Protein AF-A0A965YLR0-F1 (afdb_monomer_lite)

Foldseek 3Di:
DDDPDPPPVVVVVVVVVVVVVVVVVVVVVVVVVVPPPDDDDDDDDDDDDDDDDDDDDDDDDDDDDDDDDDDDDDPPPPPPPDDQDDLPPDPFDDDQAWTWGDPDPAEIEIEGDQDDPDPVCVVVSVVSLQSSLVNVVVRVCSHPVDNPRHHYHYPVNVSVVD

pLDDT: mean 73.0, std 23.05, range [29.97, 98.06]

Sequence (162 aa):
MKKIKKHSQKRIALLIIGVLFLACIVAVLWWSLVRDNSDNTSKNDSTIKNTSLLDSTQNIQPDNNGINSTNSNESSITVNSIDKPDIDDPYPIVNEHYKIEQINTSTYTITLYAISNSPAQYDEYIAQLKQFKKESLAYLESRYDDISNFSLTWSPPSAKDL

Secondary structure (DSSP, 8-state):
-----TTTHHHHHHHHHHHHHHHHHHHHHHHHHHHTT-------------------------------------------------TTPPSSEE-SSEEEEEEETTEEEEEE----SSGGGHHHHHHHHHHHHHHHHHHHHHHHS--TT-EEEEESGGGGG-

Structure (mmCIF, N/CA/C/O backbone):
data_AF-A0A965YLR0-F1
#
_entry.id   AF-A0A965YLR0-F1
#
loop_
_atom_site.group_PDB
_atom_site.id
_atom_site.type_symbol
_atom_site.label_atom_id
_atom_site.label_alt_id
_atom_site.label_comp_id
_atom_site.label_asym_id
_atom_site.label_entity_id
_atom_site.label_seq_id
_atom_site.pdbx_PDB_ins_code
_atom_site.Cartn_x
_atom_site.Cartn_y
_atom_site.Cartn_z
_atom_site.occupancy
_atom_site.B_iso_or_equiv
_atom_site.auth_seq_id
_atom_site.auth_comp_id
_atom_site.auth_asym_id
_atom_site.auth_atom_id
_atom_site.pdbx_PDB_model_num
ATOM 1 N N . MET A 1 1 ? -12.895 50.700 40.285 1.00 42.12 1 MET A N 1
ATOM 2 C CA . MET A 1 1 ? -13.211 49.495 39.476 1.00 42.12 1 MET A CA 1
ATOM 3 C C . MET A 1 1 ? -13.834 49.915 38.142 1.00 42.12 1 MET A C 1
ATOM 5 O O . MET A 1 1 ? -14.848 50.597 38.173 1.00 42.12 1 MET A O 1
ATOM 9 N N . LYS A 1 2 ? -13.266 49.543 36.982 1.00 53.56 2 LYS A N 1
ATOM 10 C CA . LYS A 1 2 ? -13.841 49.830 35.645 1.00 53.56 2 LYS A CA 1
ATOM 11 C C . LYS A 1 2 ? -14.296 48.527 34.967 1.00 53.56 2 LYS A C 1
ATOM 13 O O . LYS A 1 2 ? -13.461 47.744 34.531 1.00 53.56 2 LYS A O 1
ATOM 18 N N . LYS A 1 3 ? -15.611 48.297 34.846 1.00 56.75 3 LYS A N 1
ATOM 19 C CA . LYS A 1 3 ? -16.176 47.194 34.040 1.00 56.75 3 LYS A CA 1
ATOM 20 C C . LYS A 1 3 ? -16.241 47.617 32.566 1.00 56.75 3 LYS A C 1
ATOM 22 O O . LYS A 1 3 ? -17.191 48.282 32.162 1.00 56.75 3 LYS A O 1
ATOM 27 N N . ILE A 1 4 ? -15.246 47.250 31.755 1.00 60.28 4 ILE A N 1
ATOM 28 C CA . ILE A 1 4 ? -15.205 47.626 30.330 1.00 60.28 4 ILE A CA 1
ATOM 29 C C . ILE A 1 4 ? -15.805 46.516 29.448 1.00 60.28 4 ILE A C 1
ATOM 31 O O . ILE A 1 4 ? -15.235 45.444 29.282 1.00 60.28 4 ILE A O 1
ATOM 35 N N . LYS A 1 5 ? -16.987 46.811 28.890 1.00 60.16 5 LYS A N 1
ATOM 36 C CA . LYS A 1 5 ? -17.619 46.270 27.664 1.00 60.16 5 LYS A CA 1
ATOM 37 C C . LYS A 1 5 ? -17.098 44.916 27.115 1.00 60.16 5 LYS A C 1
ATOM 39 O O . LYS A 1 5 ? -16.572 44.845 26.004 1.00 60.16 5 LYS A O 1
ATOM 44 N N . LYS A 1 6 ? -17.422 43.808 27.799 1.00 58.12 6 LYS A N 1
ATOM 45 C CA . LYS A 1 6 ? -17.180 42.414 27.337 1.00 58.12 6 LYS A CA 1
ATOM 46 C C . LYS A 1 6 ? -17.873 42.053 26.001 1.00 58.12 6 LYS A C 1
ATOM 48 O O . LYS A 1 6 ? -17.552 41.038 25.392 1.00 58.12 6 LYS A O 1
ATOM 53 N N . HIS A 1 7 ? -18.812 42.879 25.527 1.00 55.53 7 HIS A N 1
ATOM 54 C CA . HIS A 1 7 ? -19.640 42.613 24.344 1.00 55.53 7 HIS A CA 1
ATOM 55 C C . HIS A 1 7 ? -18.989 42.999 22.995 1.00 55.53 7 HIS A C 1
ATOM 57 O O . HIS A 1 7 ? -19.434 42.531 21.949 1.00 55.53 7 HIS A O 1
ATOM 63 N N . SER A 1 8 ? -17.940 43.834 22.995 1.00 59.97 8 SER A N 1
ATOM 64 C CA . SER A 1 8 ? -17.285 44.289 21.750 1.00 59.97 8 SER A CA 1
ATOM 65 C C . SER A 1 8 ? -16.317 43.249 21.172 1.00 59.97 8 SER A C 1
ATOM 67 O O . SER A 1 8 ? -16.230 43.078 19.960 1.00 59.97 8 SER A O 1
ATOM 69 N N . GLN A 1 9 ? -15.624 42.521 22.052 1.00 64.31 9 GLN A N 1
ATOM 70 C CA . GLN A 1 9 ? -14.569 41.556 21.713 1.00 64.31 9 GLN A CA 1
ATOM 71 C C . GLN A 1 9 ? -15.071 40.415 20.808 1.00 64.31 9 GLN A C 1
ATOM 73 O O . GLN A 1 9 ? -14.425 40.078 19.820 1.00 64.31 9 GLN A O 1
ATOM 78 N N . LYS A 1 10 ? -16.269 39.872 21.080 1.00 67.38 10 LYS A N 1
ATOM 79 C CA . LYS A 1 10 ? -16.838 38.752 20.305 1.00 67.38 10 LYS A CA 1
ATOM 80 C C . LYS A 1 10 ? -17.094 39.089 18.829 1.00 67.38 10 LYS A C 1
ATOM 82 O O . LYS A 1 10 ? -16.975 38.211 17.984 1.00 67.38 10 LYS A O 1
ATOM 87 N N . ARG A 1 11 ? -17.440 40.345 18.516 1.00 73.81 11 ARG A N 1
ATOM 88 C CA . ARG A 1 11 ? -17.685 40.784 17.129 1.00 73.81 11 ARG A CA 1
ATOM 89 C C . ARG A 1 11 ? -16.379 40.950 16.349 1.00 73.81 11 ARG A C 1
ATOM 91 O O . ARG A 1 11 ? -16.328 40.587 15.184 1.00 73.81 11 ARG A O 1
ATOM 98 N N . ILE A 1 12 ? -15.326 41.432 17.009 1.00 73.62 12 ILE A N 1
ATOM 99 C CA . ILE A 1 12 ? -13.991 41.584 16.410 1.00 73.62 12 ILE A CA 1
ATOM 100 C C . ILE A 1 12 ? -13.383 40.207 16.101 1.00 73.62 12 ILE A C 1
ATOM 102 O O . ILE A 1 12 ? -12.885 39.998 15.000 1.00 73.62 12 ILE A O 1
ATOM 106 N N . ALA A 1 13 ? -13.502 39.242 17.022 1.00 75.50 13 ALA A N 1
ATOM 107 C CA . ALA A 1 13 ? -13.005 37.880 16.813 1.00 75.50 13 ALA A CA 1
ATOM 108 C C . ALA A 1 13 ? -13.638 37.188 15.587 1.00 75.50 13 ALA A C 1
ATOM 110 O O . ALA A 1 13 ? -12.922 36.596 14.784 1.00 75.50 13 ALA A O 1
ATOM 111 N N . LEU A 1 14 ? -14.959 37.313 15.401 1.00 75.38 14 LEU A N 1
ATOM 112 C CA . LEU A 1 14 ? -15.659 36.752 14.236 1.00 75.38 14 LEU A CA 1
ATOM 113 C C . LEU A 1 14 ? -15.191 37.362 12.904 1.00 75.38 14 LEU A C 1
ATOM 115 O O . LEU A 1 14 ? -15.045 36.634 11.926 1.00 75.38 14 LEU A O 1
ATOM 119 N N . LEU A 1 15 ? -14.913 38.670 12.869 1.00 78.88 15 LEU A N 1
ATOM 120 C CA . LEU A 1 15 ? -14.397 39.331 11.665 1.00 78.88 15 LEU A CA 1
ATOM 121 C C . LEU A 1 15 ? -12.979 38.858 11.310 1.00 78.88 15 LEU A C 1
ATOM 123 O O . LEU A 1 15 ? -12.705 38.603 10.142 1.00 78.88 15 LEU A O 1
ATOM 127 N N . ILE A 1 16 ? -12.100 38.681 12.304 1.00 83.44 16 ILE A N 1
ATOM 128 C CA . ILE A 1 16 ? -10.732 38.180 12.082 1.00 83.44 16 ILE A CA 1
ATOM 129 C C . ILE A 1 16 ? -10.759 36.757 11.507 1.00 83.44 16 ILE A C 1
ATOM 131 O O . ILE A 1 16 ? -10.055 36.480 10.540 1.00 83.44 16 ILE A O 1
ATOM 135 N N . ILE A 1 17 ? -11.604 35.873 12.053 1.00 84.12 17 ILE A N 1
ATOM 136 C CA . ILE A 1 17 ? -11.749 34.491 11.565 1.00 84.12 17 ILE A CA 1
ATOM 137 C C . ILE A 1 17 ? -12.252 34.474 10.113 1.00 84.12 17 ILE A C 1
ATOM 139 O O . ILE A 1 17 ? -11.701 33.747 9.290 1.00 84.12 17 ILE A O 1
ATOM 143 N N . GLY A 1 18 ? -13.244 35.307 9.773 1.00 84.00 18 GLY A N 1
ATOM 144 C CA . GLY A 1 18 ? -13.757 35.413 8.403 1.00 84.00 18 GLY A CA 1
ATOM 145 C C . GLY A 1 18 ? -12.704 35.880 7.391 1.00 84.00 18 GLY A C 1
ATOM 146 O O . GLY A 1 18 ? -12.589 35.298 6.314 1.00 84.00 18 GLY A O 1
ATOM 147 N N . VAL A 1 19 ? -11.891 36.882 7.748 1.00 86.56 19 VAL A N 1
ATOM 148 C CA . VAL A 1 19 ? -10.791 37.369 6.893 1.00 86.56 19 VAL A CA 1
ATOM 149 C C . VAL A 1 19 ? -9.702 36.305 6.720 1.00 86.56 19 VAL A C 1
ATOM 151 O O . VAL A 1 19 ? -9.218 36.114 5.606 1.00 86.56 19 VAL A O 1
ATOM 154 N N . LEU A 1 20 ? -9.349 35.578 7.787 1.00 86.62 20 LEU A N 1
ATOM 155 C CA . LEU A 1 20 ? -8.352 34.505 7.723 1.00 86.62 20 LEU A CA 1
ATOM 156 C C . LEU A 1 20 ? -8.806 33.368 6.791 1.00 86.62 20 LEU A C 1
ATOM 158 O O . LEU A 1 20 ? -8.031 32.903 5.960 1.00 86.62 20 LEU A O 1
ATOM 162 N N . PHE A 1 21 ? -10.076 32.965 6.886 1.00 86.75 21 PHE A N 1
ATOM 163 C CA . PHE A 1 21 ? -10.640 31.898 6.058 1.00 86.75 21 PHE A CA 1
ATOM 164 C C . PHE A 1 21 ? -10.695 32.293 4.573 1.00 86.75 21 PHE A C 1
ATOM 166 O O . PHE A 1 21 ? -10.337 31.499 3.703 1.00 86.75 21 PHE A O 1
ATOM 173 N N . LEU A 1 22 ? -11.067 33.545 4.278 1.00 87.81 22 LEU A N 1
ATOM 174 C CA . LEU A 1 22 ? -11.071 34.077 2.913 1.00 87.81 22 LEU A CA 1
ATOM 175 C C . LEU A 1 22 ? -9.655 34.120 2.309 1.00 87.81 22 LEU A C 1
ATOM 177 O O . LEU A 1 22 ? -9.477 33.756 1.148 1.00 87.81 22 LEU A O 1
ATOM 181 N N . ALA A 1 23 ? -8.643 34.499 3.097 1.00 85.38 23 ALA A N 1
ATOM 182 C CA . ALA A 1 23 ? -7.247 34.498 2.657 1.00 85.38 23 ALA A CA 1
ATOM 183 C C . ALA A 1 23 ? -6.734 33.083 2.320 1.00 85.38 23 ALA A C 1
ATOM 185 O O . ALA A 1 23 ? -6.047 32.908 1.313 1.00 85.38 23 ALA A O 1
ATOM 186 N N . CYS A 1 24 ? -7.110 32.065 3.104 1.00 85.94 24 CYS A N 1
ATOM 187 C CA . CYS A 1 24 ? -6.766 30.671 2.810 1.00 85.94 24 CYS A CA 1
ATOM 188 C C . CYS A 1 24 ? -7.363 30.185 1.479 1.00 85.94 24 CYS A C 1
ATOM 190 O O . CYS A 1 24 ? -6.661 29.539 0.704 1.00 85.94 24 CYS A O 1
ATOM 192 N N . ILE A 1 25 ? -8.621 30.529 1.178 1.00 87.56 25 ILE A N 1
ATOM 193 C CA . ILE A 1 25 ? -9.274 30.142 -0.087 1.00 87.56 25 ILE A CA 1
ATOM 194 C C . ILE A 1 25 ? -8.539 30.751 -1.293 1.00 87.56 25 ILE A C 1
ATOM 196 O O . ILE A 1 25 ? -8.261 30.048 -2.263 1.00 87.56 25 ILE A O 1
ATOM 200 N N . VAL A 1 26 ? -8.165 32.035 -1.221 1.00 85.19 26 VAL A N 1
ATOM 201 C CA . VAL A 1 26 ? -7.419 32.709 -2.301 1.00 85.19 26 VAL A CA 1
ATOM 202 C C . VAL A 1 26 ? -6.040 32.072 -2.518 1.00 85.19 26 VAL A C 1
ATOM 204 O O . VAL A 1 26 ? -5.634 31.889 -3.664 1.00 85.19 26 VAL A O 1
ATOM 207 N N . ALA A 1 27 ? -5.341 31.678 -1.449 1.00 83.75 27 ALA A N 1
ATOM 208 C CA . ALA A 1 27 ? -4.039 31.017 -1.555 1.00 83.75 27 ALA A CA 1
ATOM 209 C C . ALA A 1 27 ? -4.119 29.645 -2.254 1.00 83.75 27 ALA A C 1
ATOM 211 O O . ALA A 1 27 ? -3.280 29.345 -3.103 1.00 83.75 27 ALA A O 1
ATOM 212 N N . VAL A 1 28 ? -5.141 28.836 -1.945 1.00 82.44 28 VAL A N 1
ATOM 213 C CA . VAL A 1 28 ? -5.353 27.524 -2.587 1.00 82.44 28 VAL A CA 1
ATOM 214 C C . VAL A 1 28 ? -5.674 27.683 -4.076 1.00 82.44 28 VAL A C 1
ATOM 216 O O . VAL A 1 28 ? -5.079 26.993 -4.900 1.00 82.44 28 VAL A O 1
ATOM 219 N N . LEU A 1 29 ? -6.540 28.637 -4.437 1.00 80.75 29 LEU A N 1
ATOM 220 C CA . LEU A 1 29 ? -6.872 28.920 -5.840 1.00 80.75 29 LEU A CA 1
ATOM 221 C C . LEU A 1 29 ? -5.653 29.400 -6.645 1.00 80.75 29 LEU A C 1
ATOM 223 O O . LEU A 1 29 ? -5.471 28.982 -7.789 1.00 80.75 29 LEU A O 1
ATOM 227 N N . TRP A 1 30 ? -4.792 30.235 -6.052 1.00 76.81 30 TRP A N 1
ATOM 228 C CA . TRP A 1 30 ? -3.562 30.693 -6.708 1.00 76.81 30 TRP A CA 1
ATOM 229 C C . TRP A 1 30 ? -2.570 29.540 -6.919 1.00 76.81 30 TRP A C 1
ATOM 231 O O . TRP A 1 30 ? -1.979 29.428 -7.993 1.00 76.81 30 TRP A O 1
ATOM 241 N N . TRP A 1 31 ? -2.415 28.652 -5.929 1.00 75.00 31 TRP A N 1
ATOM 242 C CA . TRP A 1 31 ? -1.530 27.487 -6.039 1.00 75.00 31 TRP A CA 1
ATOM 243 C C . TRP A 1 31 ? -1.961 26.542 -7.167 1.00 75.00 31 TRP A C 1
ATOM 2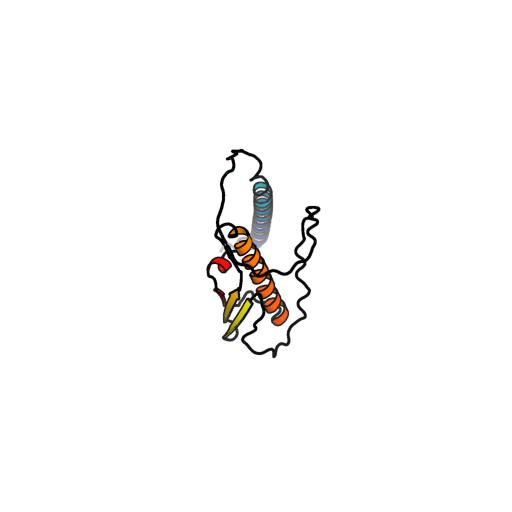45 O O . TRP A 1 31 ? -1.113 26.061 -7.917 1.00 75.00 31 TRP A O 1
ATOM 255 N N . SER A 1 32 ? -3.268 26.301 -7.319 1.00 70.69 32 SER A N 1
ATOM 256 C CA . SER A 1 32 ? -3.801 25.491 -8.419 1.00 70.69 32 SER A CA 1
ATOM 257 C C . SER A 1 32 ? -3.483 26.105 -9.785 1.00 70.69 32 SER A C 1
ATOM 259 O O . SER A 1 32 ? -2.945 25.414 -10.642 1.00 70.69 32 SER A O 1
ATOM 261 N N . LEU A 1 33 ? -3.724 27.408 -9.972 1.00 65.88 33 LEU A N 1
ATOM 262 C CA . LEU A 1 33 ? -3.562 28.064 -11.278 1.00 65.88 33 LEU A CA 1
ATOM 263 C C . LEU A 1 33 ? -2.097 28.171 -11.752 1.00 65.88 33 LEU A C 1
ATOM 265 O O . LEU A 1 33 ? -1.837 28.271 -12.947 1.00 65.88 33 LEU A O 1
ATOM 269 N N . VAL A 1 34 ? -1.130 28.180 -10.829 1.00 66.06 34 VAL A N 1
ATOM 270 C CA . VAL A 1 34 ? 0.305 28.266 -11.167 1.00 66.06 34 VAL A CA 1
ATOM 271 C C . VAL A 1 34 ? 0.877 26.919 -11.626 1.00 66.06 34 VAL A C 1
ATOM 273 O O . VAL A 1 34 ? 1.887 26.903 -12.329 1.00 66.06 34 VAL A O 1
ATOM 276 N N . ARG A 1 35 ? 0.253 25.789 -11.264 1.00 56.28 35 ARG A N 1
ATOM 277 C CA . ARG A 1 35 ? 0.838 24.459 -11.501 1.00 56.28 35 ARG A CA 1
ATOM 278 C C . ARG A 1 35 ? 0.641 23.923 -12.923 1.00 56.28 35 ARG A C 1
ATOM 280 O O . ARG A 1 35 ? 1.423 23.078 -13.340 1.00 56.28 35 ARG A O 1
ATOM 287 N N . ASP A 1 36 ? -0.316 24.459 -13.676 1.00 55.62 36 ASP A N 1
ATOM 288 C CA . ASP A 1 36 ? -0.691 23.943 -15.004 1.00 55.62 36 ASP A CA 1
ATOM 289 C C . ASP A 1 36 ? 0.108 24.567 -16.174 1.00 55.62 36 ASP A C 1
ATOM 291 O O . ASP A 1 36 ? -0.144 24.260 -17.336 1.00 55.62 36 ASP A O 1
ATOM 295 N N . ASN A 1 37 ? 1.090 25.436 -15.889 1.00 53.72 37 ASN A N 1
ATOM 296 C CA . ASN A 1 37 ? 1.862 26.176 -16.903 1.00 53.72 37 ASN A CA 1
ATOM 297 C C . ASN A 1 37 ? 3.305 25.674 -17.136 1.00 53.72 37 ASN A C 1
ATOM 299 O O . ASN A 1 37 ? 4.047 26.307 -17.887 1.00 53.72 37 ASN A O 1
ATOM 303 N N . SER A 1 38 ? 3.725 24.561 -16.524 1.00 54.28 38 SER A N 1
ATOM 304 C CA . SER A 1 38 ? 4.997 23.888 -16.851 1.00 54.28 38 SER A CA 1
ATOM 305 C C . SER A 1 38 ? 4.735 22.579 -17.583 1.00 54.28 38 SER A C 1
ATOM 307 O O . SER A 1 38 ? 4.436 21.571 -16.954 1.00 54.28 38 SER A O 1
ATOM 309 N N . ASP A 1 39 ? 4.783 22.642 -18.916 1.00 55.12 39 ASP A N 1
ATOM 310 C CA . ASP A 1 39 ? 5.708 21.850 -19.749 1.00 55.12 39 ASP A CA 1
ATOM 311 C C . ASP A 1 39 ? 5.213 21.808 -21.201 1.00 55.12 39 ASP A C 1
ATOM 313 O O . ASP A 1 39 ? 4.426 20.959 -21.609 1.00 55.12 39 ASP A O 1
ATOM 317 N N . ASN A 1 40 ? 5.698 22.750 -22.017 1.00 53.19 40 ASN A N 1
ATOM 318 C CA . ASN A 1 40 ? 5.489 22.736 -23.462 1.00 53.19 40 ASN A CA 1
ATOM 319 C C . ASN A 1 40 ? 6.756 23.187 -24.206 1.00 53.19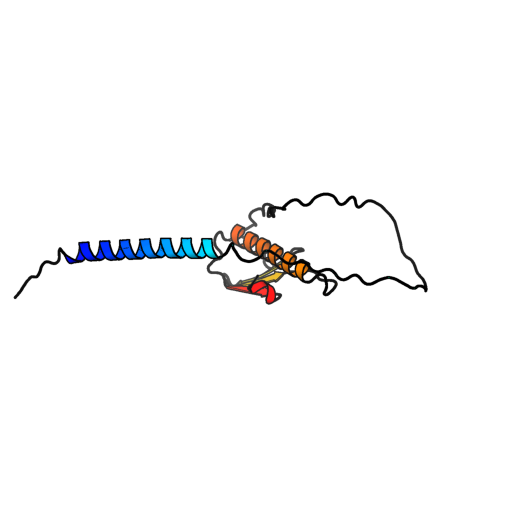 40 ASN A C 1
ATOM 321 O O . ASN A 1 40 ? 7.186 24.329 -24.062 1.00 53.19 40 ASN A O 1
ATOM 325 N N . THR A 1 41 ? 7.227 22.340 -25.133 1.00 41.97 41 THR A N 1
ATOM 326 C CA . THR A 1 41 ? 8.279 22.607 -26.150 1.00 41.97 41 THR A CA 1
ATOM 327 C C . THR A 1 41 ? 9.723 22.552 -25.608 1.00 41.97 41 THR A C 1
ATOM 329 O O . THR A 1 41 ? 10.124 23.370 -24.797 1.00 41.97 41 THR A O 1
ATOM 332 N N . SER A 1 42 ? 10.596 21.641 -26.058 1.00 40.03 42 SER A N 1
ATOM 333 C CA . SER A 1 42 ? 11.032 21.549 -27.460 1.00 40.03 42 SER A CA 1
ATOM 334 C C . SER A 1 42 ? 11.594 20.182 -27.871 1.00 40.03 42 SER A C 1
ATOM 336 O O . SER A 1 42 ? 12.266 19.500 -27.106 1.00 40.03 42 SER A O 1
ATOM 338 N N . LYS A 1 43 ? 11.397 19.853 -29.153 1.00 46.25 43 LYS A N 1
ATOM 339 C CA . LYS A 1 43 ? 12.075 18.770 -29.883 1.00 46.25 43 LYS A CA 1
ATOM 340 C C . LYS A 1 43 ? 13.589 19.017 -29.961 1.00 46.25 43 LYS A C 1
ATOM 342 O O . LYS A 1 43 ? 13.985 20.174 -30.115 1.00 46.25 43 LYS A O 1
ATOM 347 N N . ASN A 1 44 ? 14.385 17.948 -30.082 1.00 40.72 44 ASN A N 1
ATOM 348 C CA . ASN A 1 44 ? 15.298 17.851 -31.228 1.00 40.72 44 ASN A CA 1
ATOM 349 C C . ASN A 1 44 ? 15.623 16.399 -31.642 1.00 40.72 44 ASN A C 1
ATOM 351 O O . ASN A 1 44 ? 15.568 15.480 -30.833 1.00 40.72 44 ASN A O 1
ATOM 355 N N . ASP A 1 45 ? 15.933 16.239 -32.927 1.00 43.03 45 ASP A N 1
ATOM 356 C CA . ASP A 1 45 ? 16.221 15.001 -33.669 1.00 43.03 45 ASP A CA 1
ATOM 357 C C . ASP A 1 45 ? 17.743 14.765 -33.782 1.00 43.03 45 ASP A C 1
ATOM 359 O O . ASP A 1 45 ? 18.497 15.737 -33.843 1.00 43.03 45 ASP A O 1
ATOM 363 N N . SER A 1 46 ? 18.197 13.501 -33.832 1.00 39.38 46 SER A N 1
ATOM 364 C CA . SER A 1 46 ? 19.481 13.092 -34.448 1.00 39.38 46 SER A CA 1
ATOM 365 C C . SER A 1 46 ? 19.610 11.570 -34.664 1.00 39.38 46 SER A C 1
ATOM 367 O O . SER A 1 46 ? 20.281 10.859 -33.920 1.00 39.38 46 SER A O 1
ATOM 369 N N . THR A 1 47 ? 18.993 11.083 -35.741 1.00 41.91 47 THR A N 1
ATOM 370 C CA . THR A 1 47 ? 19.541 10.094 -36.708 1.00 41.91 47 THR A CA 1
ATOM 371 C C . THR A 1 47 ? 20.940 9.477 -36.433 1.00 41.91 47 THR A C 1
ATOM 373 O O . THR A 1 47 ? 21.939 10.189 -36.524 1.00 41.91 47 THR A O 1
ATOM 376 N N . ILE A 1 48 ? 21.052 8.134 -36.355 1.00 40.88 48 ILE A N 1
ATOM 377 C CA . ILE A 1 48 ? 22.263 7.355 -36.743 1.00 40.88 48 ILE A CA 1
ATOM 378 C C . ILE A 1 48 ? 21.867 6.096 -37.556 1.00 40.88 48 ILE A C 1
ATOM 380 O O . ILE A 1 48 ? 20.823 5.493 -37.324 1.00 40.88 48 ILE A O 1
ATOM 384 N N . LYS A 1 49 ? 22.698 5.729 -38.549 1.00 37.16 49 LYS A N 1
ATOM 385 C CA . LYS A 1 49 ? 22.473 4.675 -39.565 1.00 37.16 49 LYS A CA 1
ATOM 386 C C . LYS A 1 49 ? 22.994 3.272 -39.185 1.00 37.16 49 LYS A C 1
ATOM 388 O O . LYS A 1 49 ? 24.002 3.136 -38.505 1.00 37.16 49 LYS A O 1
ATOM 393 N N . ASN A 1 50 ? 22.349 2.269 -39.788 1.00 40.88 50 ASN A N 1
ATOM 394 C CA . ASN A 1 50 ? 22.683 0.841 -39.969 1.00 40.88 50 ASN A CA 1
ATOM 395 C C . ASN A 1 50 ? 24.185 0.470 -40.117 1.00 40.88 50 ASN A C 1
ATOM 397 O O . ASN A 1 50 ? 24.915 1.196 -40.795 1.00 40.88 50 ASN A O 1
ATOM 401 N N . THR A 1 51 ? 24.577 -0.772 -39.756 1.00 37.22 51 THR A N 1
ATOM 402 C CA . THR A 1 51 ? 24.817 -1.931 -40.688 1.00 37.22 51 THR A CA 1
ATOM 403 C C . THR A 1 51 ? 25.665 -3.066 -40.048 1.00 37.22 51 THR A C 1
ATOM 405 O O . THR A 1 51 ? 26.597 -2.772 -39.311 1.00 37.22 51 THR A O 1
ATOM 408 N N . SER A 1 52 ? 25.421 -4.328 -40.468 1.00 32.59 52 SER A N 1
ATOM 409 C C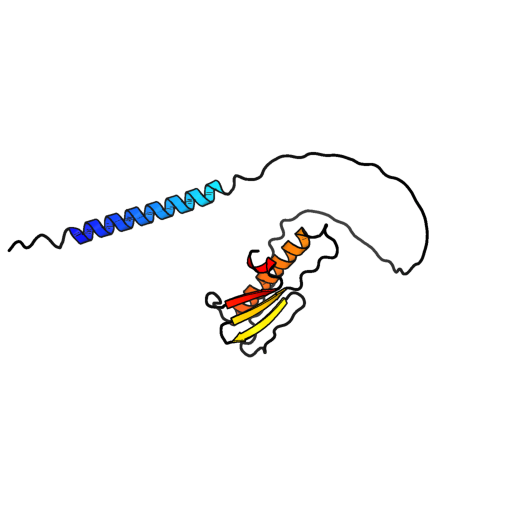A . SER A 1 52 ? 26.288 -5.541 -40.380 1.00 32.59 52 SER A CA 1
ATOM 410 C C . SER A 1 52 ? 26.195 -6.418 -39.112 1.00 32.59 52 SER A C 1
ATOM 412 O O . SER A 1 52 ? 26.290 -5.882 -38.018 1.00 32.59 52 SER A O 1
ATOM 414 N N . LEU A 1 53 ? 26.209 -7.765 -39.119 1.00 35.62 53 LEU A N 1
ATOM 415 C CA . LEU A 1 53 ? 25.761 -8.892 -39.985 1.00 35.62 53 LEU A CA 1
ATOM 416 C C . LEU A 1 53 ? 26.465 -10.174 -39.457 1.00 35.62 53 LEU A C 1
ATOM 418 O O . LEU A 1 53 ? 27.691 -10.159 -39.416 1.00 35.62 53 LEU A O 1
ATOM 422 N N . LEU A 1 54 ? 25.707 -11.256 -39.182 1.00 34.69 54 LEU A N 1
ATOM 423 C CA . LEU A 1 54 ? 26.136 -12.668 -38.941 1.00 34.69 54 LEU A CA 1
ATOM 424 C C . LEU A 1 54 ? 27.105 -12.941 -37.748 1.00 34.69 54 LEU A C 1
ATOM 426 O O . LEU A 1 54 ? 27.904 -12.089 -37.387 1.00 34.69 54 LEU A O 1
ATOM 430 N N . ASP A 1 55 ? 27.119 -14.094 -37.056 1.00 29.97 55 ASP A N 1
ATOM 431 C CA . ASP A 1 55 ? 26.417 -15.405 -37.146 1.00 29.97 55 ASP A CA 1
ATOM 432 C C . ASP A 1 55 ? 26.532 -16.126 -35.756 1.00 29.97 55 ASP A C 1
ATOM 434 O O . ASP A 1 55 ? 27.314 -15.663 -34.928 1.00 29.97 55 ASP A O 1
ATOM 438 N N . SER A 1 56 ? 25.885 -17.245 -35.370 1.00 37.12 56 SER A N 1
ATOM 439 C CA . SER A 1 56 ? 24.805 -18.078 -35.945 1.00 37.12 56 SER A CA 1
ATOM 440 C C . SER A 1 56 ? 24.142 -18.970 -34.867 1.00 37.12 56 SER A C 1
ATOM 442 O O . SER A 1 56 ? 24.852 -19.447 -33.986 1.00 37.12 56 SER A O 1
ATOM 444 N N . THR A 1 57 ? 22.857 -19.340 -35.037 1.00 35.16 57 THR A N 1
ATOM 445 C CA . THR A 1 57 ? 22.136 -20.516 -34.436 1.00 35.16 57 THR A CA 1
ATOM 446 C C . THR A 1 57 ? 22.051 -20.671 -32.893 1.00 35.16 57 THR A C 1
ATOM 448 O O . THR A 1 57 ? 22.963 -20.308 -32.172 1.00 35.16 57 THR A O 1
ATOM 451 N N . GLN A 1 58 ? 21.000 -21.226 -32.261 1.00 32.19 58 GLN A N 1
ATOM 452 C CA . GLN A 1 58 ? 19.882 -22.108 -32.672 1.00 32.19 58 GLN A CA 1
ATOM 453 C C . GLN A 1 58 ? 18.644 -21.794 -31.775 1.00 32.19 58 GLN A C 1
ATOM 455 O O . GLN A 1 58 ? 18.769 -21.742 -30.558 1.00 32.19 58 GLN A O 1
ATOM 460 N N . ASN A 1 59 ? 17.487 -21.409 -32.327 1.00 33.66 59 ASN A N 1
ATOM 461 C CA . ASN A 1 59 ? 16.310 -22.264 -32.594 1.00 33.66 59 ASN A CA 1
ATOM 462 C C . ASN A 1 59 ? 15.568 -22.881 -31.375 1.00 33.66 59 ASN A C 1
ATOM 464 O O . ASN A 1 59 ? 15.867 -24.016 -31.018 1.00 33.66 59 ASN A O 1
ATOM 468 N N . ILE A 1 60 ? 14.506 -22.214 -30.887 1.00 37.78 60 ILE A N 1
ATOM 469 C CA . ILE A 1 60 ? 13.157 -22.810 -30.711 1.00 37.78 60 ILE A CA 1
ATOM 470 C C . ILE A 1 60 ? 12.107 -21.727 -31.042 1.00 37.78 60 ILE A C 1
ATOM 472 O O . ILE A 1 60 ? 12.124 -20.651 -30.450 1.00 37.78 60 ILE A O 1
ATOM 476 N N . GLN A 1 61 ? 11.184 -22.028 -31.959 1.00 38.16 61 GLN A N 1
ATOM 477 C CA . GLN A 1 61 ? 9.947 -21.273 -32.231 1.00 38.16 61 GLN A CA 1
ATOM 478 C C . GLN A 1 61 ? 8.742 -22.149 -31.812 1.00 38.16 61 GLN A C 1
ATOM 480 O O . GLN A 1 61 ? 8.890 -23.373 -31.734 1.00 38.16 61 GLN A O 1
ATOM 485 N N . PRO A 1 62 ? 7.554 -21.574 -31.549 1.00 45.41 62 PRO A N 1
ATOM 486 C CA . PRO A 1 62 ? 6.549 -21.600 -32.620 1.00 45.41 62 PRO A CA 1
ATOM 487 C C . PRO A 1 62 ? 5.742 -20.296 -32.796 1.00 45.41 62 PRO A C 1
ATOM 489 O O . PRO A 1 62 ? 5.600 -19.484 -31.887 1.00 45.41 62 PRO A O 1
ATOM 492 N N . ASP A 1 63 ? 5.221 -20.124 -34.012 1.00 37.56 63 ASP A N 1
ATOM 493 C CA . ASP A 1 63 ? 4.387 -19.008 -34.483 1.00 37.56 63 ASP A CA 1
ATOM 494 C C . ASP A 1 63 ? 2.986 -18.939 -33.844 1.00 37.56 63 ASP A C 1
ATOM 496 O O . ASP A 1 63 ? 2.307 -19.965 -33.751 1.00 37.56 63 ASP A O 1
ATOM 500 N N . ASN A 1 64 ? 2.468 -17.725 -33.591 1.00 40.22 64 ASN A N 1
ATOM 501 C CA . ASN A 1 64 ? 1.564 -17.077 -34.566 1.00 40.22 64 ASN A CA 1
ATOM 502 C C . ASN A 1 64 ? 1.044 -15.676 -34.160 1.00 40.22 64 ASN A C 1
ATOM 504 O O . ASN A 1 64 ? 0.483 -15.491 -33.087 1.00 40.22 64 ASN A O 1
ATOM 508 N N . ASN A 1 65 ? 1.079 -14.769 -35.144 1.00 35.44 65 ASN A N 1
ATOM 509 C CA . ASN A 1 65 ? 0.118 -13.693 -35.444 1.00 35.44 65 ASN A CA 1
ATOM 510 C C . ASN A 1 65 ? -0.204 -12.560 -34.440 1.00 35.44 65 ASN A C 1
ATOM 512 O O . ASN A 1 65 ? -0.961 -12.726 -33.490 1.00 35.44 65 ASN A O 1
ATOM 516 N N . GLY A 1 66 ? 0.068 -11.327 -34.901 1.00 30.61 66 GLY A N 1
ATOM 517 C CA . GLY A 1 66 ? -1.065 -10.419 -35.152 1.00 30.61 66 GLY A CA 1
ATOM 518 C C . GLY A 1 66 ? -1.114 -9.068 -34.434 1.00 30.61 66 GLY A C 1
ATOM 519 O O . GLY A 1 66 ? -2.193 -8.668 -34.003 1.00 30.61 66 GLY A O 1
ATOM 520 N N . ILE A 1 67 ? -0.010 -8.319 -34.341 1.00 36.84 67 ILE A N 1
ATOM 521 C CA . ILE A 1 67 ? -0.065 -6.927 -33.853 1.00 36.84 67 ILE A CA 1
ATOM 522 C C . ILE A 1 67 ? -0.623 -6.001 -34.946 1.00 36.84 67 ILE A C 1
ATOM 524 O O . ILE A 1 67 ? 0.103 -5.624 -35.863 1.00 36.84 67 ILE A O 1
ATOM 528 N N . ASN A 1 68 ? -1.870 -5.549 -34.791 1.00 30.89 68 ASN A N 1
ATOM 529 C CA . ASN A 1 68 ? -2.332 -4.284 -35.369 1.00 30.89 68 ASN A CA 1
ATOM 530 C C . ASN A 1 68 ? -2.416 -3.240 -34.251 1.00 30.89 68 ASN A C 1
ATOM 532 O O . ASN A 1 68 ? -3.377 -3.198 -33.487 1.00 30.89 68 ASN A O 1
ATOM 536 N N . SER A 1 69 ? -1.389 -2.396 -34.159 1.00 45.31 69 SER A N 1
ATOM 537 C CA . SER A 1 69 ? -1.377 -1.246 -33.253 1.00 45.31 69 SER A CA 1
ATOM 538 C C . SER A 1 69 ? -2.207 -0.115 -33.858 1.00 45.31 69 SER A C 1
ATOM 540 O O . SER A 1 69 ? -1.951 0.304 -34.988 1.00 45.31 69 SER A O 1
ATOM 542 N N . THR A 1 70 ? -3.224 0.379 -33.151 1.00 34.62 70 THR A N 1
ATOM 543 C CA . THR A 1 70 ? -3.994 1.558 -33.575 1.00 34.62 70 THR A CA 1
ATOM 544 C C . THR A 1 70 ? -4.569 2.302 -32.372 1.00 34.62 70 THR A C 1
ATOM 546 O O . THR A 1 70 ? -5.270 1.726 -31.549 1.00 34.62 70 THR A O 1
ATOM 549 N N . ASN A 1 71 ? -4.312 3.611 -32.372 1.00 33.78 71 ASN A N 1
ATOM 550 C CA . ASN A 1 71 ? -4.884 4.669 -31.542 1.00 33.78 71 ASN A CA 1
ATOM 551 C C . ASN A 1 71 ? -4.609 4.653 -30.033 1.00 33.78 71 ASN A C 1
ATOM 553 O O . ASN A 1 71 ? -5.227 3.949 -29.240 1.00 33.78 71 ASN A O 1
ATOM 557 N N . SER A 1 72 ? -3.786 5.635 -29.661 1.00 50.91 72 SER A N 1
ATOM 558 C CA . SER A 1 72 ? -3.960 6.464 -28.475 1.00 50.91 72 SER A CA 1
ATOM 559 C C . SER A 1 72 ? -5.427 6.602 -28.063 1.00 50.91 72 SER A C 1
ATOM 561 O O . SER A 1 72 ? -6.233 7.178 -28.792 1.00 50.91 72 SER A O 1
ATOM 563 N N . ASN A 1 73 ? -5.734 6.149 -26.856 1.00 35.34 73 ASN A N 1
ATOM 564 C CA . ASN A 1 73 ? -6.783 6.727 -26.036 1.00 35.34 73 ASN A CA 1
ATOM 565 C C . ASN A 1 73 ? -6.261 6.805 -24.606 1.00 35.34 73 ASN A C 1
ATOM 567 O O . ASN A 1 73 ? -5.531 5.934 -24.135 1.00 35.34 73 ASN A O 1
ATOM 571 N N . GLU A 1 74 ? -6.619 7.897 -23.950 1.00 48.91 74 GLU A N 1
ATOM 572 C CA . GLU A 1 74 ? -6.290 8.208 -22.570 1.00 48.91 74 GLU A CA 1
ATOM 573 C C . GLU A 1 74 ? -7.028 7.221 -21.654 1.00 48.91 74 GLU A C 1
ATOM 575 O O . GLU A 1 74 ? -8.185 7.426 -21.284 1.00 48.91 74 GLU A O 1
ATOM 580 N N . SER A 1 75 ? -6.384 6.090 -21.350 1.00 34.59 75 SER A N 1
ATOM 581 C CA . SER A 1 75 ? -6.943 5.075 -20.457 1.00 34.59 75 SER A CA 1
ATOM 582 C C . SER A 1 75 ? -7.066 5.641 -19.049 1.00 34.59 75 SER A C 1
ATOM 584 O O . SER A 1 75 ? -6.142 5.549 -18.242 1.00 34.59 75 SER A O 1
ATOM 586 N N . SER A 1 76 ? -8.246 6.183 -18.742 1.00 40.00 76 SER A N 1
ATOM 587 C CA . SER A 1 76 ? -8.723 6.324 -17.371 1.00 40.00 76 SER A CA 1
ATOM 588 C C . SER A 1 76 ? -8.585 4.960 -16.703 1.00 40.00 76 SER A C 1
ATOM 590 O O . SER A 1 76 ? -9.312 4.020 -17.044 1.00 40.00 76 SER A O 1
ATOM 592 N N . ILE A 1 77 ? -7.588 4.831 -15.819 1.00 42.00 77 ILE A N 1
ATOM 593 C CA . ILE A 1 77 ? -7.242 3.558 -15.189 1.00 42.00 77 ILE A CA 1
ATOM 594 C C . ILE A 1 77 ? -8.356 3.211 -14.209 1.00 42.00 77 ILE A C 1
ATOM 596 O O . ILE A 1 77 ? -8.336 3.582 -13.028 1.00 42.00 77 ILE A O 1
ATOM 600 N N . THR A 1 78 ? -9.347 2.514 -14.755 1.00 36.59 78 THR A N 1
ATOM 601 C CA . THR A 1 78 ? -10.442 1.905 -14.024 1.00 36.59 78 THR A CA 1
ATOM 602 C C . THR A 1 78 ? -9.804 0.838 -13.157 1.00 36.59 78 THR A C 1
ATOM 604 O O . THR A 1 78 ? -9.399 -0.211 -13.649 1.00 36.59 78 THR A O 1
ATOM 607 N N . VAL A 1 79 ? -9.644 1.141 -11.869 1.00 53.38 79 VAL A N 1
ATOM 608 C CA . VAL A 1 79 ? -9.314 0.115 -10.882 1.00 53.38 79 VAL A CA 1
ATOM 609 C C . VAL A 1 79 ? -10.478 -0.859 -10.942 1.00 53.38 79 VAL A C 1
ATOM 611 O O . VAL A 1 79 ? -11.613 -0.457 -10.675 1.00 53.38 79 VAL A O 1
ATOM 614 N N . ASN A 1 80 ? -10.215 -2.094 -11.375 1.00 55.97 80 ASN A N 1
ATOM 615 C CA . ASN A 1 80 ? -11.227 -3.142 -11.348 1.00 55.97 80 ASN A CA 1
ATOM 616 C C . ASN A 1 80 ? -11.818 -3.181 -9.940 1.00 55.97 80 ASN A C 1
ATOM 618 O O . ASN A 1 80 ? -11.071 -3.077 -8.968 1.00 55.97 80 ASN A O 1
ATOM 622 N N . SER A 1 81 ? -13.145 -3.286 -9.843 1.00 48.44 81 SER A N 1
ATOM 623 C CA . SER A 1 81 ? -13.838 -3.314 -8.556 1.00 48.44 81 SER A CA 1
ATOM 624 C C . SER A 1 81 ? -13.234 -4.416 -7.691 1.00 48.44 81 SER A C 1
ATOM 626 O O . SER A 1 81 ? -13.427 -5.595 -7.978 1.00 48.44 81 SER A O 1
ATOM 628 N N . ILE A 1 82 ? -12.469 -4.027 -6.672 1.00 64.62 82 ILE A N 1
ATOM 629 C CA . ILE A 1 82 ? -11.969 -4.954 -5.666 1.00 64.62 82 ILE A CA 1
ATOM 630 C C . ILE A 1 82 ? -13.177 -5.256 -4.788 1.00 64.62 82 ILE A C 1
ATOM 632 O O . ILE A 1 82 ? -13.647 -4.381 -4.058 1.00 64.62 82 ILE A O 1
ATOM 636 N N . ASP A 1 83 ? -13.722 -6.464 -4.920 1.00 70.31 83 ASP A N 1
ATOM 637 C CA . ASP A 1 83 ? -14.774 -6.938 -4.026 1.00 70.31 83 ASP A CA 1
ATOM 638 C C . ASP A 1 83 ? -14.271 -6.842 -2.581 1.00 70.31 83 ASP A C 1
ATOM 640 O O . ASP A 1 83 ? -13.120 -7.188 -2.302 1.00 70.31 83 ASP A O 1
ATOM 644 N N . LYS A 1 84 ? -15.115 -6.333 -1.669 1.00 74.25 84 LYS A N 1
ATOM 645 C CA . LYS A 1 84 ? -14.726 -6.131 -0.266 1.00 74.25 84 LYS A CA 1
ATOM 646 C C . LYS A 1 84 ? -14.264 -7.480 0.312 1.00 74.25 84 LYS A C 1
ATOM 648 O O . LYS A 1 84 ? -15.095 -8.388 0.383 1.00 74.25 84 LYS A O 1
ATOM 653 N N . PRO A 1 85 ? -12.979 -7.623 0.693 1.00 75.31 85 PRO A N 1
ATOM 654 C CA . PRO A 1 85 ? -12.436 -8.882 1.184 1.00 75.31 85 PRO A CA 1
ATOM 655 C C . PRO A 1 85 ? -13.063 -9.239 2.528 1.00 75.31 85 PRO A C 1
ATOM 657 O O . PRO A 1 85 ? -13.593 -8.366 3.229 1.00 75.31 85 PRO A O 1
ATOM 660 N N . ASP A 1 86 ? -12.976 -10.511 2.908 1.00 72.38 86 ASP A N 1
ATOM 661 C CA . ASP A 1 86 ? -13.482 -10.925 4.208 1.00 72.38 86 ASP A CA 1
ATOM 662 C C . ASP A 1 86 ? -12.606 -10.306 5.309 1.00 72.38 86 ASP A C 1
ATOM 664 O O . ASP A 1 86 ? -11.378 -10.184 5.199 1.00 72.38 86 ASP A O 1
ATOM 668 N N . ILE A 1 87 ? -13.234 -9.891 6.407 1.00 70.25 87 ILE A N 1
ATOM 669 C CA . ILE A 1 87 ? -12.503 -9.362 7.554 1.00 70.25 87 ILE A CA 1
ATOM 670 C C . ILE A 1 87 ? -11.645 -10.449 8.217 1.00 70.25 87 ILE A C 1
ATOM 672 O O . ILE A 1 87 ? -10.636 -10.109 8.840 1.00 70.25 87 ILE A O 1
ATOM 676 N N . ASP A 1 88 ? -11.979 -11.723 7.989 1.00 76.62 88 ASP A N 1
ATOM 677 C CA . ASP A 1 88 ? -11.256 -12.901 8.472 1.00 76.62 88 ASP A CA 1
ATOM 678 C C . ASP A 1 88 ? -10.158 -13.413 7.505 1.00 76.62 88 ASP A C 1
ATOM 680 O O . ASP A 1 88 ? -9.426 -14.339 7.861 1.00 76.62 88 ASP A O 1
ATOM 684 N N . ASP A 1 89 ? -9.968 -12.804 6.321 1.00 79.38 89 ASP A N 1
ATOM 685 C CA . ASP A 1 89 ? -8.958 -13.244 5.335 1.00 79.38 89 ASP A CA 1
ATOM 686 C C . ASP A 1 89 ? -7.532 -13.244 5.942 1.00 79.38 89 ASP A C 1
ATOM 688 O O . ASP A 1 89 ? -7.041 -12.178 6.346 1.00 79.38 89 ASP A O 1
ATOM 692 N N . PRO A 1 90 ? -6.832 -14.393 6.020 1.00 85.25 90 PRO A N 1
ATOM 693 C CA . PRO A 1 90 ? -5.607 -14.527 6.805 1.00 85.25 90 PRO A CA 1
ATOM 694 C C . PRO A 1 90 ? -4.406 -13.830 6.156 1.00 85.25 90 PRO A C 1
ATOM 696 O O . PRO A 1 90 ? -4.174 -13.940 4.955 1.00 85.25 90 PRO A O 1
ATOM 699 N N . TYR A 1 91 ? -3.578 -13.169 6.969 1.00 87.31 91 TYR A N 1
ATOM 700 C CA . TYR A 1 91 ? -2.295 -12.632 6.510 1.00 87.31 91 TYR A CA 1
ATOM 701 C C . TYR A 1 91 ? -1.231 -13.743 6.361 1.00 87.31 91 TYR A C 1
ATOM 703 O O . TYR A 1 91 ? -1.186 -14.652 7.194 1.00 87.31 91 TYR A O 1
ATOM 711 N N . PRO A 1 92 ? -0.319 -13.651 5.371 1.00 92.62 92 PRO A N 1
ATOM 712 C CA . PRO A 1 92 ? -0.193 -12.573 4.390 1.00 92.62 92 PRO A CA 1
ATOM 713 C C . PRO A 1 92 ? -1.199 -12.676 3.236 1.00 92.62 92 PRO A C 1
ATOM 715 O O . PRO A 1 92 ? -1.465 -13.758 2.723 1.00 92.62 92 PRO A O 1
ATOM 718 N N . ILE A 1 93 ? -1.666 -11.521 2.762 1.00 93.00 93 ILE A N 1
ATOM 719 C CA . ILE A 1 93 ? -2.426 -11.421 1.511 1.00 93.00 93 ILE A CA 1
ATOM 720 C C . ILE A 1 93 ? -1.418 -11.374 0.365 1.00 93.00 93 ILE A C 1
ATOM 722 O O . ILE A 1 93 ? -0.512 -10.543 0.401 1.00 93.00 93 ILE A O 1
ATOM 726 N N . VAL A 1 94 ? -1.546 -12.249 -0.633 1.00 93.94 94 VAL A N 1
ATOM 727 C CA . VAL A 1 94 ? -0.596 -12.369 -1.753 1.00 93.94 94 VAL A CA 1
ATOM 728 C C . VAL A 1 94 ? -1.357 -12.463 -3.071 1.00 93.94 94 VAL A C 1
ATOM 730 O O . VAL A 1 94 ? -2.265 -13.281 -3.198 1.00 93.94 94 VAL A O 1
ATOM 733 N N . ASN A 1 95 ? -0.95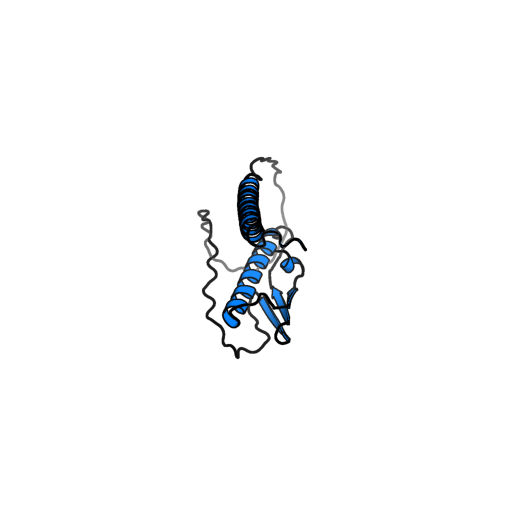8 -11.669 -4.062 1.00 92.56 95 ASN A N 1
ATOM 734 C CA . ASN A 1 95 ? -1.356 -11.829 -5.460 1.00 92.56 95 ASN A CA 1
ATOM 735 C C . ASN A 1 95 ? -0.160 -11.548 -6.397 1.00 92.56 95 ASN A C 1
ATOM 737 O O . ASN A 1 95 ? 0.981 -11.440 -5.946 1.00 92.56 95 ASN A O 1
ATOM 741 N N . GLU A 1 96 ? -0.412 -11.456 -7.703 1.00 94.69 96 GLU A N 1
ATOM 742 C CA . GLU A 1 96 ? 0.621 -11.237 -8.728 1.00 94.69 96 GLU A CA 1
ATOM 743 C C . GLU A 1 96 ? 1.295 -9.854 -8.643 1.00 94.69 96 GLU A C 1
ATOM 745 O O . GLU A 1 96 ? 2.434 -9.696 -9.072 1.00 94.69 96 GLU A O 1
ATOM 750 N N . HIS A 1 97 ? 0.613 -8.855 -8.076 1.00 95.88 97 HIS A N 1
ATOM 751 C CA . HIS A 1 97 ? 1.045 -7.455 -8.054 1.00 95.88 97 HIS A CA 1
ATOM 752 C C . HIS A 1 97 ? 1.643 -7.033 -6.707 1.00 95.88 97 HIS A C 1
ATOM 754 O O . HIS A 1 97 ? 2.541 -6.186 -6.661 1.00 95.88 97 HIS A O 1
ATOM 760 N N . TYR A 1 98 ? 1.156 -7.603 -5.602 1.00 96.94 98 TYR A N 1
ATOM 761 C CA . TYR A 1 98 ? 1.572 -7.239 -4.256 1.00 96.94 98 TYR A CA 1
ATOM 762 C C . TYR A 1 98 ? 1.447 -8.371 -3.223 1.00 96.94 98 TYR A C 1
ATOM 764 O O . TYR A 1 98 ? 0.682 -9.326 -3.358 1.00 96.94 98 TYR A O 1
ATOM 772 N N . LYS A 1 99 ? 2.179 -8.206 -2.118 1.00 97.31 99 LYS A N 1
ATOM 773 C CA . LYS A 1 99 ? 1.992 -8.927 -0.855 1.00 97.31 99 LYS A CA 1
ATOM 774 C C . LYS A 1 99 ? 1.790 -7.928 0.278 1.00 97.31 99 LYS A C 1
ATOM 776 O O . LYS A 1 99 ? 2.577 -6.993 0.403 1.00 97.31 99 LYS A O 1
ATOM 781 N N . ILE A 1 100 ? 0.806 -8.169 1.140 1.00 97.12 100 ILE A N 1
ATOM 782 C CA . ILE A 1 100 ? 0.582 -7.417 2.378 1.00 97.12 100 ILE A CA 1
ATOM 783 C C . ILE A 1 100 ? 0.822 -8.338 3.574 1.00 97.12 100 ILE A C 1
ATOM 785 O O . ILE A 1 100 ? 0.204 -9.394 3.695 1.00 97.12 100 ILE A O 1
ATOM 789 N N . GLU A 1 101 ? 1.704 -7.918 4.474 1.00 97.00 101 GLU A N 1
ATOM 790 C CA . GLU A 1 101 ? 2.034 -8.589 5.731 1.00 97.00 101 GLU A CA 1
ATOM 791 C C . GLU A 1 101 ? 1.617 -7.708 6.910 1.00 97.00 101 GLU A C 1
ATOM 793 O O . GLU A 1 101 ? 2.044 -6.559 7.008 1.00 97.00 101 GLU A O 1
ATOM 798 N N . GLN A 1 102 ? 0.806 -8.244 7.824 1.00 95.25 102 GLN A N 1
ATOM 799 C CA . GLN A 1 102 ? 0.442 -7.569 9.068 1.00 95.25 102 GLN A CA 1
ATOM 800 C C . GLN A 1 102 ? 1.471 -7.893 10.160 1.00 95.25 102 GLN A C 1
ATOM 802 O O . GLN A 1 102 ? 1.675 -9.055 10.502 1.00 95.25 102 GLN A O 1
ATOM 807 N N . ILE A 1 103 ? 2.108 -6.865 10.726 1.00 95.00 103 ILE A N 1
ATOM 808 C CA . ILE A 1 103 ? 3.038 -6.998 11.862 1.00 95.00 103 ILE A CA 1
ATOM 809 C C . ILE A 1 103 ? 2.273 -6.896 13.190 1.00 95.00 103 ILE A C 1
ATOM 811 O O . ILE A 1 103 ? 2.578 -7.587 14.159 1.00 95.00 103 ILE A O 1
ATOM 815 N N . ASN A 1 104 ? 1.279 -6.010 13.240 1.00 92.38 104 ASN A N 1
ATOM 816 C CA . ASN A 1 104 ? 0.330 -5.840 14.339 1.00 92.38 104 ASN A CA 1
ATOM 817 C C . ASN A 1 104 ? -0.940 -5.155 13.797 1.00 92.38 104 ASN A C 1
ATOM 819 O O . ASN A 1 104 ? -1.018 -4.852 12.609 1.00 92.38 104 ASN A O 1
ATOM 823 N N . THR A 1 105 ? -1.919 -4.875 14.657 1.00 89.94 105 THR A N 1
ATOM 824 C CA . THR A 1 105 ? -3.244 -4.345 14.277 1.00 89.94 105 THR A CA 1
ATOM 825 C C . THR A 1 105 ? -3.232 -3.076 13.413 1.00 89.94 105 THR A C 1
ATOM 827 O O . THR A 1 105 ? -4.195 -2.851 12.683 1.00 89.94 105 THR A O 1
ATOM 830 N N . SER A 1 106 ? -2.176 -2.258 13.461 1.00 92.81 106 SER A N 1
ATOM 831 C CA . SER A 1 106 ? -2.061 -1.013 12.686 1.00 92.81 106 SER A CA 1
ATOM 832 C C . SER A 1 106 ? -0.761 -0.876 11.885 1.00 92.81 106 SER A C 1
ATOM 834 O O . SER A 1 106 ? -0.520 0.183 11.311 1.00 92.81 106 SER A O 1
ATOM 836 N N . THR A 1 107 ? 0.087 -1.907 11.827 1.00 96.38 107 THR A N 1
ATOM 837 C CA . THR A 1 107 ? 1.386 -1.852 11.133 1.00 96.38 107 THR A CA 1
ATOM 838 C C . THR A 1 107 ? 1.475 -2.933 10.071 1.00 96.38 107 THR A C 1
ATOM 840 O O . THR A 1 107 ? 1.384 -4.122 10.387 1.00 96.38 107 THR A O 1
ATOM 843 N N . TYR A 1 108 ? 1.715 -2.517 8.829 1.00 96.88 108 TYR A N 1
ATOM 844 C CA . TYR A 1 108 ? 1.729 -3.385 7.658 1.00 96.88 108 TYR A CA 1
ATOM 845 C C . TYR A 1 108 ? 2.986 -3.160 6.816 1.00 96.88 108 TYR A C 1
ATOM 847 O O . TYR A 1 108 ? 3.469 -2.034 6.669 1.00 96.88 108 TYR A O 1
ATOM 855 N N . THR A 1 109 ? 3.482 -4.236 6.216 1.00 98.00 109 THR A N 1
ATOM 856 C CA . THR A 1 109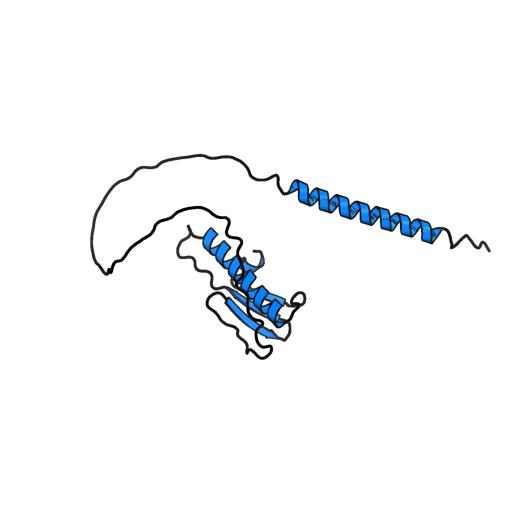 ? 4.514 -4.205 5.178 1.00 98.00 109 THR A CA 1
ATOM 857 C C . THR A 1 109 ? 3.876 -4.587 3.854 1.00 98.00 109 THR A C 1
ATOM 859 O O . THR A 1 109 ? 3.258 -5.644 3.745 1.00 98.00 109 THR A O 1
ATOM 862 N N . ILE A 1 110 ? 4.030 -3.734 2.846 1.00 98.00 110 ILE A N 1
ATOM 863 C CA . ILE A 1 110 ? 3.518 -3.944 1.495 1.00 98.00 110 ILE A CA 1
ATOM 864 C C . ILE A 1 110 ? 4.712 -4.139 0.561 1.00 98.00 110 ILE A C 1
ATOM 866 O O . ILE A 1 110 ? 5.565 -3.260 0.427 1.00 98.00 110 ILE A O 1
ATOM 870 N N . THR A 1 111 ? 4.778 -5.306 -0.075 1.00 98.06 111 THR A N 1
ATOM 871 C CA . THR A 1 111 ? 5.736 -5.615 -1.143 1.00 98.06 111 THR A CA 1
ATOM 872 C C . THR A 1 111 ? 5.032 -5.495 -2.489 1.00 98.06 111 THR A C 1
ATOM 874 O O . THR A 1 111 ? 3.962 -6.070 -2.636 1.00 98.06 111 THR A O 1
ATOM 877 N N . LEU A 1 112 ? 5.615 -4.791 -3.460 1.00 97.50 112 LEU A N 1
ATOM 878 C CA . LEU A 1 112 ? 5.090 -4.629 -4.819 1.00 97.50 112 LEU A CA 1
ATOM 879 C C . LEU A 1 112 ? 5.991 -5.354 -5.827 1.00 97.50 112 LEU A C 1
ATOM 881 O O . LEU A 1 112 ? 7.211 -5.181 -5.810 1.00 97.50 112 LEU A O 1
ATOM 885 N N . TYR A 1 113 ? 5.391 -6.132 -6.724 1.00 95.94 113 TYR A N 1
ATOM 886 C CA . TYR A 1 113 ? 6.075 -7.044 -7.646 1.00 95.94 113 TYR A CA 1
ATOM 887 C C . TYR A 1 113 ? 6.200 -6.480 -9.075 1.00 95.94 113 TYR A C 1
ATOM 889 O O . TYR A 1 113 ? 5.947 -7.169 -10.057 1.00 95.94 113 TYR A O 1
ATOM 897 N N . ALA A 1 114 ? 6.605 -5.211 -9.203 1.00 92.81 114 ALA A N 1
ATOM 898 C CA . ALA A 1 114 ? 6.876 -4.595 -10.507 1.00 92.81 114 ALA A CA 1
ATOM 899 C C . ALA A 1 114 ? 8.110 -5.213 -11.192 1.00 92.81 114 ALA A C 1
ATOM 901 O O . ALA A 1 114 ? 9.140 -5.452 -10.553 1.00 92.81 114 ALA A O 1
ATOM 902 N N . ILE A 1 115 ? 8.016 -5.430 -12.504 1.00 87.62 115 ILE A N 1
ATOM 903 C CA . ILE A 1 115 ? 9.016 -6.121 -13.324 1.00 87.62 115 ILE A CA 1
ATOM 904 C C . ILE A 1 115 ? 9.757 -5.103 -14.198 1.00 87.62 115 ILE A C 1
ATOM 906 O O . ILE A 1 115 ? 9.151 -4.250 -14.842 1.00 87.62 115 ILE A O 1
ATOM 910 N N . SER A 1 116 ? 11.084 -5.220 -14.267 1.00 85.81 116 SER A N 1
ATOM 911 C CA . SER A 1 116 ? 11.921 -4.474 -15.210 1.00 85.81 116 SER A CA 1
ATOM 912 C C . SER A 1 116 ? 12.959 -5.413 -15.816 1.00 85.81 116 SER A C 1
ATOM 914 O O . SER A 1 116 ? 13.767 -5.987 -15.088 1.00 85.81 116 SER A O 1
ATOM 916 N N . ASN A 1 117 ? 12.935 -5.586 -17.142 1.00 77.38 117 ASN A N 1
ATOM 917 C CA . ASN A 1 117 ? 13.860 -6.484 -17.848 1.00 77.38 117 ASN A CA 1
ATOM 918 C C . ASN A 1 117 ? 15.053 -5.738 -18.468 1.00 77.38 117 ASN A C 1
ATOM 920 O O . ASN A 1 117 ? 16.026 -6.364 -18.886 1.00 77.38 117 ASN A O 1
ATOM 924 N N . SER A 1 118 ? 15.002 -4.403 -18.542 1.00 79.88 118 SER A N 1
ATOM 925 C CA . SER A 1 118 ? 16.096 -3.574 -19.056 1.00 79.88 118 SER A CA 1
ATOM 926 C C . SER A 1 118 ? 16.020 -2.131 -18.528 1.00 79.88 118 SER A C 1
ATOM 928 O O . SER A 1 118 ? 14.926 -1.656 -18.218 1.00 79.88 118 SER A O 1
ATOM 930 N N . PRO A 1 119 ? 17.141 -1.377 -18.489 1.00 80.69 119 PRO A N 1
ATOM 931 C CA . PRO A 1 119 ? 17.143 0.024 -18.047 1.00 80.69 119 PRO A CA 1
ATOM 932 C C . PRO A 1 119 ? 16.226 0.953 -18.857 1.00 80.69 119 PRO A C 1
ATOM 934 O O . PRO A 1 119 ? 15.763 1.961 -18.334 1.00 80.69 119 PRO A O 1
ATOM 937 N N . ALA A 1 120 ? 15.933 0.612 -20.117 1.00 85.88 120 ALA A N 1
ATOM 938 C CA . ALA A 1 120 ? 15.019 1.371 -20.973 1.00 85.88 120 ALA A CA 1
ATOM 939 C C . ALA A 1 120 ? 13.543 1.275 -20.532 1.00 85.88 120 ALA A C 1
ATOM 941 O O . ALA A 1 120 ? 12.728 2.080 -20.966 1.00 85.88 120 ALA A O 1
ATOM 942 N N . GLN A 1 121 ? 13.202 0.320 -19.659 1.00 88.19 121 GLN A N 1
ATOM 943 C CA . GLN A 1 121 ? 11.856 0.121 -19.106 1.00 88.19 121 GLN A CA 1
ATOM 944 C C . GLN A 1 121 ? 11.693 0.734 -17.705 1.00 88.19 121 GLN A C 1
ATOM 946 O O . GLN A 1 121 ? 10.814 0.327 -16.947 1.00 88.19 121 GLN A O 1
ATOM 951 N N . TYR A 1 122 ? 12.547 1.686 -17.315 1.00 90.00 122 TYR A N 1
ATOM 952 C CA . TYR A 1 122 ? 12.450 2.307 -15.992 1.00 90.00 122 TYR A CA 1
ATOM 953 C C . TYR A 1 122 ? 11.116 3.046 -15.789 1.00 90.00 122 TYR A C 1
ATOM 955 O O . TYR A 1 122 ? 10.478 2.877 -14.752 1.00 90.00 122 TYR A O 1
ATOM 963 N N . ASP A 1 123 ? 10.643 3.784 -16.796 1.00 91.62 123 ASP A N 1
ATOM 964 C CA . ASP A 1 123 ? 9.362 4.500 -16.721 1.00 91.62 123 ASP A CA 1
ATOM 965 C C . ASP A 1 123 ? 8.168 3.535 -16.611 1.00 91.62 123 ASP A C 1
ATOM 967 O O . ASP A 1 123 ? 7.233 3.779 -15.848 1.00 91.62 123 ASP A O 1
ATOM 971 N N . GLU A 1 124 ? 8.234 2.397 -17.311 1.00 92.25 124 GLU A N 1
ATOM 972 C CA . GLU A 1 124 ? 7.244 1.316 -17.233 1.00 92.25 124 GLU A CA 1
ATOM 973 C C . GLU A 1 124 ? 7.208 0.700 -15.824 1.00 92.25 124 GLU A C 1
ATOM 975 O O . GLU A 1 124 ? 6.142 0.552 -15.231 1.00 92.25 124 GLU A O 1
ATOM 980 N N . TYR A 1 125 ? 8.377 0.429 -15.240 1.00 93.81 125 TYR A N 1
ATOM 981 C CA . TYR A 1 125 ? 8.518 -0.051 -13.864 1.00 93.81 125 TYR A CA 1
ATOM 982 C C . TYR A 1 125 ? 7.952 0.943 -12.833 1.00 93.81 125 TYR A C 1
ATOM 984 O O . TYR A 1 125 ? 7.244 0.539 -11.908 1.00 93.81 125 TYR A O 1
ATOM 992 N N . ILE A 1 126 ? 8.192 2.249 -13.000 1.00 94.69 126 ILE A N 1
ATOM 993 C CA . ILE A 1 126 ? 7.604 3.286 -12.135 1.00 94.69 126 ILE A CA 1
ATOM 994 C C . ILE A 1 126 ? 6.077 3.360 -12.302 1.00 94.69 126 ILE A C 1
ATOM 996 O O . ILE A 1 126 ? 5.364 3.534 -11.309 1.00 94.69 126 ILE A O 1
ATOM 1000 N N . ALA A 1 127 ? 5.554 3.188 -13.520 1.00 94.38 127 ALA A N 1
ATOM 1001 C CA . ALA A 1 127 ? 4.114 3.118 -13.768 1.00 94.38 127 ALA A CA 1
ATOM 1002 C C . ALA A 1 127 ? 3.472 1.881 -13.106 1.00 94.38 127 ALA A C 1
ATOM 1004 O O . ALA A 1 127 ? 2.451 2.018 -12.430 1.00 94.38 127 ALA A O 1
ATOM 1005 N N . GLN A 1 128 ? 4.103 0.705 -13.214 1.00 95.25 128 GLN A N 1
ATOM 1006 C CA . GLN A 1 128 ? 3.672 -0.521 -12.530 1.00 95.25 128 GLN A CA 1
ATOM 1007 C C . GLN A 1 128 ? 3.667 -0.344 -11.003 1.00 95.25 128 GLN A C 1
ATOM 1009 O O . GLN A 1 128 ? 2.658 -0.633 -10.363 1.00 95.25 128 GLN A O 1
ATOM 1014 N N . LEU A 1 129 ? 4.735 0.208 -10.406 1.00 95.81 129 LEU A N 1
ATOM 1015 C CA . LEU A 1 129 ? 4.775 0.475 -8.961 1.00 95.81 129 LEU A CA 1
ATOM 1016 C C . LEU A 1 129 ? 3.642 1.405 -8.504 1.00 95.81 129 LEU A C 1
ATOM 1018 O O . LEU A 1 129 ? 3.029 1.143 -7.470 1.00 95.81 129 LEU A O 1
ATOM 1022 N N . LYS A 1 130 ? 3.333 2.468 -9.261 1.00 96.12 130 LYS A N 1
ATOM 1023 C CA . LYS A 1 130 ? 2.200 3.364 -8.961 1.00 96.12 130 LYS A CA 1
ATOM 1024 C C . LYS A 1 130 ? 0.864 2.629 -8.993 1.00 96.12 130 LYS A C 1
ATOM 1026 O O . LYS A 1 130 ? 0.043 2.820 -8.096 1.00 96.12 130 LYS A O 1
ATOM 1031 N N . GLN A 1 131 ? 0.659 1.782 -9.998 1.00 95.81 131 GLN A N 1
ATOM 1032 C CA . GLN A 1 131 ? -0.573 1.017 -10.138 1.00 95.81 131 GLN A CA 1
ATOM 1033 C C . GLN A 1 131 ? -0.734 -0.010 -9.008 1.00 95.81 131 GLN A C 1
ATOM 1035 O O . GLN A 1 131 ? -1.754 -0.009 -8.321 1.00 95.81 131 GLN A O 1
ATOM 1040 N N . PHE A 1 132 ? 0.294 -0.815 -8.734 1.00 96.56 132 PHE A N 1
ATOM 1041 C CA . PHE A 1 132 ? 0.241 -1.844 -7.690 1.00 96.56 132 PHE A CA 1
ATOM 1042 C C . PHE A 1 132 ? 0.136 -1.230 -6.284 1.00 96.56 132 PHE A C 1
ATOM 1044 O O . PHE A 1 132 ? -0.574 -1.756 -5.427 1.00 96.56 132 PHE A O 1
ATOM 1051 N N . LYS A 1 133 ? 0.754 -0.059 -6.056 1.00 96.25 133 LYS A N 1
ATOM 1052 C CA . LYS A 1 133 ? 0.544 0.749 -4.846 1.00 96.25 133 LYS A CA 1
ATOM 1053 C C . LYS A 1 133 ? -0.932 1.118 -4.690 1.00 96.25 133 LYS A C 1
ATOM 1055 O O . LYS A 1 133 ? -1.508 0.834 -3.642 1.00 96.25 133 LYS A O 1
ATOM 1060 N N . LYS A 1 134 ? -1.553 1.689 -5.729 1.00 96.44 134 LYS A N 1
ATOM 1061 C CA . LYS A 1 134 ? -2.974 2.079 -5.727 1.00 96.44 134 LYS A CA 1
ATOM 1062 C C . LYS A 1 134 ? -3.897 0.893 -5.432 1.00 96.44 134 LYS A C 1
ATOM 1064 O O . LYS A 1 134 ? -4.804 1.030 -4.622 1.00 96.44 134 LYS A O 1
ATOM 1069 N N . GLU A 1 135 ? -3.644 -0.264 -6.039 1.00 95.56 135 GLU A N 1
ATOM 1070 C CA . GLU A 1 135 ? -4.423 -1.488 -5.807 1.00 95.56 135 GLU A CA 1
ATOM 1071 C C . GLU A 1 135 ? -4.266 -2.019 -4.374 1.00 95.56 135 GLU A C 1
ATOM 1073 O O . GLU A 1 135 ? -5.262 -2.321 -3.721 1.00 95.56 135 GLU A O 1
ATOM 1078 N N . SER A 1 136 ? -3.037 -2.061 -3.843 1.00 95.94 136 SER A N 1
ATOM 1079 C CA . SER A 1 136 ? -2.785 -2.508 -2.463 1.00 95.94 136 SER A CA 1
ATOM 1080 C C . SER A 1 136 ? -3.431 -1.598 -1.405 1.00 95.94 136 SER A C 1
ATOM 1082 O O . SER A 1 136 ? -3.909 -2.086 -0.379 1.00 95.94 136 SER A O 1
ATOM 1084 N N . LEU A 1 137 ? -3.496 -0.285 -1.668 1.00 95.81 137 LEU A N 1
ATOM 1085 C CA . LEU A 1 137 ? -4.211 0.679 -0.828 1.00 95.81 137 LEU A CA 1
ATOM 1086 C C . LEU A 1 137 ? -5.723 0.487 -0.936 1.00 95.81 137 LEU A C 1
ATOM 1088 O O . LEU A 1 137 ? -6.373 0.351 0.093 1.00 95.81 137 LEU A O 1
ATOM 1092 N N . ALA A 1 138 ? -6.264 0.384 -2.154 1.00 94.88 138 ALA A N 1
ATOM 1093 C CA . ALA A 1 138 ? -7.691 0.158 -2.378 1.00 94.88 138 ALA A CA 1
ATOM 1094 C C . ALA A 1 138 ? -8.185 -1.144 -1.716 1.00 94.88 138 ALA A C 1
ATOM 1096 O O . ALA A 1 138 ? -9.279 -1.175 -1.157 1.00 94.88 138 ALA A O 1
ATOM 1097 N N . TYR A 1 139 ? -7.360 -2.197 -1.695 1.00 93.56 139 TYR A N 1
ATOM 1098 C CA . TYR A 1 139 ? -7.641 -3.415 -0.934 1.00 93.56 139 TYR A CA 1
ATOM 1099 C C . TYR A 1 139 ? -7.747 -3.142 0.578 1.00 93.56 139 TYR A C 1
ATOM 1101 O O . TYR A 1 139 ? -8.743 -3.514 1.201 1.00 93.56 139 TYR A O 1
ATOM 1109 N N . LEU A 1 140 ? -6.767 -2.457 1.180 1.00 93.56 140 LEU A N 1
ATOM 1110 C CA . LEU A 1 140 ? -6.799 -2.136 2.614 1.00 93.56 140 LEU A CA 1
ATOM 1111 C C . LEU A 1 140 ? -7.956 -1.190 2.977 1.00 93.56 140 LEU A C 1
ATOM 1113 O O . LEU A 1 140 ? -8.622 -1.412 3.987 1.00 93.56 140 LEU A O 1
ATOM 1117 N N . GLU A 1 141 ? -8.231 -0.185 2.145 1.00 94.12 141 GLU A N 1
ATOM 1118 C CA . GLU A 1 141 ? -9.380 0.717 2.282 1.00 94.12 141 GLU A CA 1
ATOM 1119 C C . GLU A 1 141 ? -10.699 -0.056 2.199 1.00 94.12 141 GLU A C 1
ATOM 1121 O O . GLU A 1 141 ? -11.557 0.119 3.057 1.00 94.12 141 GLU A O 1
ATOM 1126 N N . SER A 1 142 ? -10.850 -0.984 1.248 1.00 92.12 142 SER A N 1
ATOM 1127 C CA . SER A 1 142 ? -12.065 -1.804 1.150 1.00 92.12 142 SER A CA 1
ATOM 1128 C C . SER A 1 142 ? -12.289 -2.681 2.390 1.00 92.12 142 SER A C 1
ATOM 1130 O O . SER A 1 142 ? -13.433 -2.872 2.803 1.00 92.12 142 SER A O 1
ATOM 1132 N N . ARG A 1 143 ? -11.215 -3.170 3.030 1.00 90.25 143 ARG A N 1
ATOM 1133 C CA . ARG A 1 143 ? -11.285 -4.035 4.219 1.00 90.25 143 ARG A CA 1
ATOM 1134 C C . ARG A 1 143 ? -11.573 -3.273 5.514 1.00 90.25 143 ARG A C 1
ATOM 1136 O O . ARG A 1 143 ? -12.359 -3.755 6.326 1.00 90.25 143 ARG A O 1
ATOM 1143 N N . TYR A 1 144 ? -10.933 -2.121 5.714 1.00 90.38 144 TYR A N 1
ATOM 1144 C CA . TYR A 1 144 ? -10.931 -1.391 6.992 1.00 90.38 144 TYR A CA 1
ATOM 1145 C C . TYR A 1 144 ? -11.681 -0.050 6.968 1.00 90.38 144 TYR A C 1
ATOM 1147 O O . TYR A 1 144 ? -11.801 0.586 8.013 1.00 90.38 144 TYR A O 1
ATOM 1155 N N . ASP A 1 145 ? -12.186 0.369 5.805 1.00 87.25 145 ASP A N 1
ATOM 1156 C CA . ASP A 1 145 ? -12.902 1.621 5.512 1.00 87.25 145 ASP A CA 1
ATOM 1157 C C . ASP A 1 145 ? -12.075 2.922 5.708 1.00 87.25 145 ASP A C 1
ATOM 1159 O O . ASP A 1 145 ? -12.254 3.876 4.952 1.00 87.25 145 ASP A O 1
ATOM 1163 N N . ASP A 1 146 ? -11.123 2.962 6.649 1.00 90.88 146 ASP A N 1
ATOM 1164 C CA . ASP A 1 146 ? -10.107 4.016 6.817 1.00 90.88 146 ASP A CA 1
ATOM 1165 C C . ASP A 1 146 ? -8.743 3.413 7.207 1.00 90.88 146 ASP A C 1
ATOM 1167 O O . ASP A 1 146 ? -8.629 2.632 8.152 1.00 90.88 146 ASP A O 1
ATOM 1171 N N . ILE A 1 147 ? -7.689 3.820 6.492 1.00 93.94 147 ILE A N 1
ATOM 1172 C CA . ILE A 1 147 ? -6.301 3.372 6.696 1.00 93.94 147 ILE A CA 1
ATOM 1173 C C . ILE A 1 147 ? -5.352 4.516 7.086 1.00 93.94 147 ILE A C 1
ATOM 1175 O O . ILE A 1 147 ? -4.147 4.306 7.216 1.00 93.94 147 ILE A O 1
ATOM 1179 N N . SER A 1 148 ? -5.868 5.731 7.302 1.00 94.19 148 SER A N 1
ATOM 1180 C CA . SER A 1 148 ? -5.080 6.941 7.595 1.00 94.19 148 SER A CA 1
ATOM 1181 C C . SER A 1 148 ? -4.210 6.838 8.855 1.00 94.19 148 SER A C 1
ATOM 1183 O O . SER A 1 148 ? -3.186 7.511 8.968 1.00 94.19 148 SER A O 1
ATOM 1185 N N . ASN A 1 149 ? -4.599 5.965 9.788 1.00 93.75 149 ASN A N 1
ATOM 1186 C CA . ASN A 1 149 ? -3.894 5.697 11.042 1.00 93.75 149 ASN A CA 1
ATOM 1187 C C . ASN A 1 149 ? -2.920 4.504 10.958 1.00 93.75 149 ASN A C 1
ATOM 1189 O O . ASN A 1 149 ? -2.315 4.139 11.969 1.00 93.75 149 ASN A O 1
ATOM 1193 N N . PHE A 1 150 ? -2.775 3.862 9.792 1.00 96.25 150 PHE A N 1
ATOM 1194 C CA . PHE A 1 150 ? -1.895 2.706 9.621 1.00 96.25 150 PHE A CA 1
ATOM 1195 C C . PHE A 1 150 ? -0.452 3.119 9.312 1.00 96.25 150 PHE A C 1
ATOM 1197 O O . PHE A 1 150 ? -0.176 4.021 8.522 1.00 96.25 150 PHE A O 1
ATOM 1204 N N . SER A 1 151 ? 0.497 2.396 9.901 1.00 97.19 151 SER A N 1
ATOM 1205 C CA . SER A 1 151 ? 1.913 2.489 9.565 1.00 97.19 151 SER A CA 1
ATOM 1206 C C . SER A 1 151 ? 2.220 1.536 8.409 1.00 97.19 151 SER A C 1
ATOM 1208 O O . SER A 1 151 ? 2.289 0.322 8.600 1.00 97.19 151 SER A O 1
ATOM 1210 N N . LEU A 1 152 ? 2.367 2.088 7.201 1.00 97.19 152 LEU A N 1
ATOM 1211 C CA . LEU A 1 152 ? 2.642 1.331 5.976 1.00 97.19 152 LEU A CA 1
ATOM 1212 C C . LEU A 1 152 ? 4.129 1.413 5.599 1.00 97.19 152 LEU A C 1
ATOM 1214 O O . LEU A 1 152 ? 4.649 2.490 5.294 1.00 97.19 152 LEU A O 1
ATOM 1218 N N . THR A 1 153 ? 4.807 0.266 5.594 1.00 97.69 153 THR A N 1
ATOM 1219 C CA . THR A 1 153 ? 6.193 0.119 5.123 1.00 97.69 153 THR A CA 1
ATOM 1220 C C . THR A 1 153 ? 6.201 -0.444 3.705 1.00 97.69 153 THR A C 1
ATOM 1222 O O . THR A 1 153 ? 5.529 -1.435 3.439 1.00 97.69 153 THR A O 1
ATOM 1225 N N . TRP A 1 154 ? 6.975 0.159 2.800 1.00 97.50 154 TRP A N 1
ATOM 1226 C CA . TRP A 1 154 ? 6.978 -0.186 1.373 1.00 97.50 154 TRP A CA 1
ATOM 1227 C C . TRP A 1 154 ? 8.258 -0.903 0.943 1.00 97.50 154 TRP A C 1
ATOM 1229 O O . TRP A 1 154 ? 9.366 -0.468 1.264 1.00 97.50 154 TRP A O 1
ATOM 1239 N N . SER A 1 155 ? 8.094 -1.967 0.161 1.00 96.06 155 SER A N 1
ATOM 1240 C CA . SER A 1 155 ? 9.154 -2.658 -0.570 1.00 96.06 155 SER A CA 1
ATOM 1241 C C . SER A 1 155 ? 8.743 -2.763 -2.047 1.00 96.06 155 SER A C 1
ATOM 1243 O O . SER A 1 155 ? 7.666 -3.284 -2.317 1.00 96.06 155 SER A O 1
ATOM 1245 N N . PRO A 1 156 ? 9.532 -2.279 -3.022 1.00 95.44 156 PRO A N 1
ATOM 1246 C CA . PRO A 1 156 ? 10.791 -1.557 -2.859 1.00 95.44 156 PRO A CA 1
ATOM 1247 C C . PRO A 1 156 ? 10.591 -0.178 -2.191 1.00 95.44 156 PRO A C 1
ATOM 1249 O O . PRO A 1 156 ? 9.522 0.418 -2.332 1.00 95.44 156 PRO A O 1
ATOM 1252 N N . PRO A 1 157 ? 11.614 0.383 -1.513 1.00 94.69 157 PRO A N 1
ATOM 1253 C CA . PRO A 1 157 ? 11.498 1.678 -0.834 1.00 94.69 157 PRO A CA 1
ATOM 1254 C C . PRO A 1 157 ? 11.104 2.840 -1.753 1.00 94.69 157 PRO A C 1
ATOM 1256 O O . PRO A 1 157 ? 10.449 3.775 -1.301 1.00 94.69 157 PRO A O 1
ATOM 1259 N N . SER A 1 158 ? 11.454 2.762 -3.043 1.00 89.94 158 SER A N 1
ATOM 1260 C CA . SER A 1 158 ? 11.073 3.741 -4.068 1.00 89.94 158 SER A CA 1
ATOM 1261 C C . SER A 1 158 ? 9.561 3.942 -4.165 1.00 89.94 158 SER A C 1
ATOM 1263 O O . SER A 1 158 ? 9.129 5.057 -4.425 1.00 89.94 158 SER A O 1
ATOM 1265 N N . ALA A 1 159 ? 8.752 2.911 -3.896 1.00 93.25 159 ALA A N 1
ATOM 1266 C CA . ALA A 1 159 ? 7.296 3.003 -3.959 1.00 93.25 159 ALA A CA 1
ATOM 1267 C C . ALA A 1 159 ? 6.689 3.950 -2.911 1.00 93.25 159 ALA A C 1
ATOM 1269 O O . ALA A 1 159 ? 5.562 4.411 -3.087 1.00 93.25 159 ALA A O 1
ATOM 1270 N N . LYS A 1 160 ? 7.416 4.278 -1.834 1.00 92.44 160 LYS A N 1
ATOM 1271 C CA . LYS A 1 160 ? 6.927 5.163 -0.769 1.00 92.44 160 LYS A CA 1
ATOM 1272 C C . LYS A 1 160 ? 6.510 6.537 -1.303 1.00 92.44 160 LYS A C 1
ATOM 1274 O O . LYS A 1 160 ? 5.425 7.006 -0.962 1.00 92.44 160 LYS A O 1
ATOM 1279 N N . ASP A 1 161 ? 7.328 7.117 -2.177 1.00 91.19 161 ASP A N 1
ATOM 1280 C CA . ASP A 1 161 ? 7.217 8.512 -2.621 1.00 91.19 161 ASP A CA 1
ATOM 1281 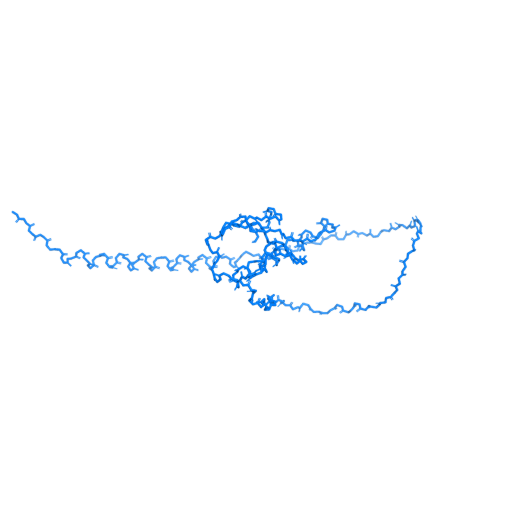C C . ASP A 1 161 ? 6.538 8.669 -4.007 1.00 91.19 161 ASP A C 1
ATOM 1283 O O . ASP A 1 161 ? 6.524 9.766 -4.566 1.00 91.19 161 ASP A O 1
ATOM 1287 N N . LEU A 1 162 ? 5.980 7.576 -4.560 1.00 88.88 162 LEU A N 1
ATOM 1288 C CA . LEU A 1 162 ? 5.267 7.523 -5.855 1.00 88.88 162 LEU A CA 1
ATOM 1289 C C . LEU A 1 162 ? 3.772 7.869 -5.801 1.00 88.88 162 LEU A C 1
ATOM 1291 O O . LEU A 1 162 ? 3.136 7.555 -4.768 1.00 88.88 162 LEU A O 1
#

Radius of gyration: 27.85 Å; chains: 1; bounding box: 46×73×80 Å